Protein AF-D7EYY1-F1 (afdb_monomer_lite)

Structure (mmCIF, N/CA/C/O backbone):
data_AF-D7EYY1-F1
#
_entry.id   AF-D7EYY1-F1
#
loop_
_atom_site.group_PDB
_atom_site.id
_atom_site.type_symbol
_atom_site.label_atom_id
_atom_site.label_alt_id
_atom_site.label_comp_id
_atom_site.label_asym_id
_atom_site.label_entity_id
_atom_site.label_seq_id
_atom_site.pdbx_PDB_ins_code
_atom_site.Cartn_x
_atom_site.Cartn_y
_atom_site.Cartn_z
_atom_site.occupancy
_atom_site.B_iso_or_equiv
_atom_site.auth_seq_id
_atom_site.auth_comp_id
_atom_site.auth_asym_id
_atom_site.auth_atom_id
_atom_site.pdbx_PDB_model_num
ATOM 1 N N . MET A 1 1 ? 49.867 -0.401 -14.866 1.00 46.06 1 MET A N 1
ATOM 2 C CA . MET A 1 1 ? 48.764 0.011 -15.760 1.00 46.06 1 MET A CA 1
ATOM 3 C C . MET A 1 1 ? 47.498 -0.693 -15.295 1.00 46.06 1 MET A C 1
ATOM 5 O O . MET A 1 1 ? 47.496 -1.914 -15.261 1.00 46.06 1 MET A O 1
ATOM 9 N N . ARG A 1 2 ? 46.478 0.039 -14.827 1.00 55.16 2 ARG A N 1
ATOM 10 C CA . ARG A 1 2 ? 45.185 -0.552 -14.438 1.00 55.16 2 ARG A CA 1
ATOM 11 C C . ARG A 1 2 ? 44.319 -0.631 -15.696 1.00 55.16 2 ARG A C 1
ATOM 13 O O . ARG A 1 2 ? 43.917 0.407 -16.206 1.00 55.16 2 ARG A O 1
ATOM 20 N N . GLY A 1 3 ? 44.111 -1.837 -16.223 1.00 53.62 3 GLY A N 1
ATOM 21 C CA . GLY A 1 3 ? 43.179 -2.075 -17.325 1.00 53.62 3 GLY A CA 1
ATOM 22 C C . GLY A 1 3 ? 41.761 -1.755 -16.861 1.00 53.62 3 GLY A C 1
ATOM 23 O O . GLY A 1 3 ? 41.269 -2.375 -15.921 1.00 53.62 3 GLY A O 1
ATOM 24 N N . GLY A 1 4 ? 41.144 -0.742 -17.465 1.00 64.94 4 GLY A N 1
ATOM 25 C CA . GLY A 1 4 ? 39.745 -0.411 -17.224 1.00 64.94 4 GLY A CA 1
ATOM 26 C C . GLY A 1 4 ? 38.860 -1.500 -17.819 1.00 64.94 4 GLY A C 1
ATOM 27 O O . GLY A 1 4 ? 38.968 -1.798 -19.005 1.00 64.94 4 GLY A O 1
ATOM 28 N N . LEU A 1 5 ? 38.010 -2.109 -16.996 1.00 73.25 5 LEU A N 1
ATOM 29 C CA . LEU A 1 5 ? 36.964 -3.005 -17.475 1.00 73.25 5 LEU A CA 1
ATOM 30 C C . LEU A 1 5 ? 35.931 -2.169 -18.235 1.00 73.25 5 LEU A C 1
ATOM 32 O O . LEU A 1 5 ? 35.304 -1.280 -17.658 1.00 73.25 5 LEU A O 1
ATOM 36 N N . THR A 1 6 ? 35.748 -2.449 -19.521 1.00 75.62 6 THR A N 1
ATOM 37 C CA . THR A 1 6 ? 34.582 -1.983 -20.273 1.00 75.62 6 THR A CA 1
ATOM 38 C C . THR A 1 6 ? 33.329 -2.606 -19.647 1.00 75.62 6 THR A C 1
ATOM 40 O O . THR A 1 6 ? 33.292 -3.828 -19.476 1.00 75.62 6 THR A O 1
ATOM 43 N N . PRO A 1 7 ? 32.308 -1.815 -19.272 1.00 77.19 7 PRO A N 1
ATOM 44 C CA . PRO A 1 7 ? 31.075 -2.369 -18.731 1.00 77.19 7 PRO A CA 1
ATOM 45 C C . PRO A 1 7 ? 30.396 -3.256 -19.780 1.00 77.19 7 PRO A C 1
ATOM 47 O O . PRO A 1 7 ? 30.341 -2.915 -20.963 1.00 77.19 7 PRO A O 1
ATOM 50 N N . LEU A 1 8 ? 29.902 -4.415 -19.342 1.00 83.31 8 LEU A N 1
ATOM 51 C CA . LEU A 1 8 ? 29.153 -5.330 -20.201 1.00 83.31 8 LEU A CA 1
ATOM 52 C C . LEU A 1 8 ? 27.864 -4.656 -20.705 1.00 83.31 8 LEU A C 1
ATOM 54 O O . LEU A 1 8 ? 27.271 -3.863 -19.970 1.00 83.31 8 LEU A O 1
ATOM 58 N N . PRO A 1 9 ? 27.391 -4.983 -21.922 1.00 89.38 9 PRO A N 1
ATOM 59 C CA . PRO A 1 9 ? 26.135 -4.448 -22.431 1.00 89.38 9 PRO A CA 1
ATOM 60 C C . PRO A 1 9 ? 24.953 -4.891 -21.557 1.00 89.38 9 PRO A C 1
ATOM 62 O O . PRO A 1 9 ? 24.827 -6.067 -21.203 1.00 89.38 9 PRO A O 1
ATOM 65 N N . THR A 1 10 ? 24.066 -3.949 -21.230 1.00 92.56 10 THR A N 1
ATOM 66 C CA . THR A 1 10 ? 22.823 -4.220 -20.497 1.00 92.56 10 THR A CA 1
ATOM 67 C C . THR A 1 10 ? 21.934 -5.156 -21.311 1.00 92.56 10 THR A C 1
ATOM 69 O O . THR A 1 10 ? 21.540 -4.829 -22.426 1.00 92.56 10 THR A O 1
ATOM 72 N N . ARG A 1 11 ? 21.607 -6.328 -20.753 1.00 95.19 11 ARG A N 1
ATOM 73 C CA . ARG A 1 11 ? 20.795 -7.351 -21.440 1.00 95.19 11 ARG A CA 1
ATOM 74 C C . ARG A 1 11 ? 19.305 -7.287 -21.112 1.00 95.19 11 ARG A C 1
ATOM 76 O O . ARG A 1 11 ? 18.501 -7.783 -21.890 1.00 95.19 11 ARG A O 1
ATOM 83 N N . ALA A 1 12 ? 18.949 -6.733 -19.956 1.00 96.06 12 ALA A N 1
ATOM 84 C CA . ALA A 1 12 ? 17.572 -6.638 -19.492 1.00 96.06 12 ALA A CA 1
ATOM 85 C C . ALA A 1 12 ? 17.412 -5.475 -18.509 1.00 96.06 12 ALA A C 1
ATOM 87 O O . ALA A 1 12 ? 18.366 -5.103 -17.822 1.00 96.06 12 ALA A O 1
ATOM 88 N N . ILE A 1 13 ? 16.191 -4.948 -18.438 1.00 95.62 13 ILE A N 1
ATOM 89 C CA . ILE A 1 1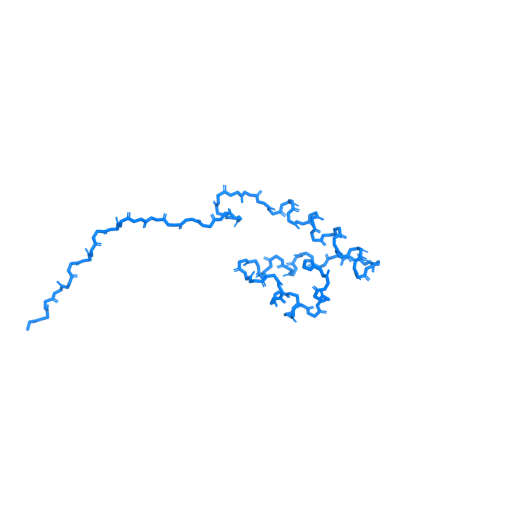3 ? 15.743 -3.981 -17.436 1.00 95.62 13 ILE A CA 1
ATOM 90 C C . ILE A 1 13 ? 14.497 -4.579 -16.788 1.00 95.62 13 ILE A C 1
ATOM 92 O O . ILE A 1 13 ? 13.603 -5.044 -17.493 1.00 95.62 13 ILE A O 1
ATOM 96 N N . VAL A 1 14 ? 14.466 -4.601 -15.459 1.00 95.94 14 VAL A N 1
ATOM 97 C CA . VAL A 1 14 ? 13.330 -5.101 -14.681 1.00 95.94 14 VAL A CA 1
ATOM 98 C C . VAL A 1 14 ? 12.649 -3.908 -14.033 1.00 95.94 14 VAL A C 1
ATOM 100 O O . VAL A 1 14 ? 13.319 -3.062 -13.443 1.00 95.94 14 VAL A O 1
ATOM 103 N N . PHE A 1 15 ? 11.329 -3.859 -14.159 1.00 96.38 15 PHE A N 1
ATOM 104 C CA . PHE A 1 15 ? 10.485 -2.855 -13.533 1.00 96.38 15 PHE A CA 1
ATOM 105 C C . PHE A 1 15 ? 9.639 -3.535 -12.469 1.00 96.38 15 PHE A C 1
ATOM 107 O O . PHE A 1 15 ? 9.138 -4.639 -12.691 1.00 96.38 15 PHE A O 1
ATOM 114 N N . ASP A 1 16 ? 9.496 -2.869 -11.332 1.00 92.12 16 ASP A N 1
ATOM 115 C CA . ASP A 1 16 ? 8.446 -3.209 -10.380 1.00 92.12 16 ASP A CA 1
ATOM 116 C C . ASP A 1 16 ? 7.076 -2.785 -10.940 1.00 92.12 16 ASP A C 1
ATOM 118 O O . ASP A 1 16 ? 7.000 -2.100 -11.964 1.00 92.12 16 ASP A O 1
ATOM 122 N N . LEU A 1 17 ? 5.990 -3.198 -10.295 1.00 93.19 17 LEU A N 1
ATOM 123 C CA . LEU A 1 17 ? 4.635 -2.894 -10.740 1.00 93.19 17 LEU A CA 1
ATOM 124 C C . LEU A 1 17 ? 4.085 -1.634 -10.060 1.00 93.19 17 LEU A C 1
ATOM 126 O O . LEU A 1 17 ? 3.858 -0.616 -10.720 1.00 93.19 17 LEU A O 1
ATOM 130 N N . ASP A 1 18 ? 3.879 -1.706 -8.747 1.00 91.44 18 ASP A N 1
ATOM 131 C CA . ASP A 1 18 ? 3.198 -0.683 -7.954 1.00 91.44 18 ASP A CA 1
ATOM 132 C C . ASP A 1 18 ? 4.066 0.562 -7.760 1.00 91.44 18 ASP A C 1
ATOM 134 O O . ASP A 1 18 ? 5.200 0.491 -7.293 1.00 91.44 18 ASP A O 1
ATOM 138 N N . GLY A 1 19 ? 3.546 1.729 -8.139 1.00 90.00 19 GLY A N 1
ATOM 139 C CA . GLY A 1 19 ? 4.289 2.990 -8.075 1.00 90.00 19 GLY A CA 1
ATOM 140 C C . GLY A 1 19 ? 5.412 3.121 -9.114 1.00 90.00 19 GLY A C 1
ATOM 141 O O . GLY A 1 19 ? 6.100 4.141 -9.125 1.00 90.00 19 GLY A O 1
ATOM 142 N N . VAL A 1 20 ? 5.585 2.126 -9.997 1.00 94.50 20 VAL A N 1
ATOM 143 C CA . VAL A 1 20 ? 6.542 2.160 -11.116 1.00 94.50 20 VAL A CA 1
ATOM 144 C C . VAL A 1 20 ? 5.817 2.119 -12.457 1.00 94.50 20 VAL A C 1
ATOM 146 O O . VAL A 1 20 ? 5.933 3.059 -13.240 1.00 94.50 20 VAL A O 1
ATOM 149 N N . LEU A 1 21 ? 5.061 1.053 -12.728 1.00 96.75 21 LEU A N 1
ATOM 150 C CA . LEU A 1 21 ? 4.267 0.919 -13.953 1.00 96.75 21 LEU A CA 1
ATOM 151 C C . LEU A 1 21 ? 2.811 1.350 -13.753 1.00 96.75 21 LEU A C 1
ATOM 153 O O . LEU A 1 21 ? 2.169 1.786 -14.707 1.00 96.75 21 LEU A O 1
ATOM 157 N N . VAL A 1 22 ? 2.290 1.225 -12.530 1.00 95.75 22 VAL A N 1
ATOM 158 C CA . VAL A 1 22 ? 0.892 1.519 -12.191 1.00 95.75 22 VAL A CA 1
ATOM 159 C C . VAL A 1 22 ? 0.826 2.521 -11.042 1.00 95.75 22 VAL A C 1
ATOM 161 O O . VAL A 1 22 ? 1.454 2.321 -10.003 1.00 95.75 22 VAL A O 1
ATOM 164 N N . ASP A 1 23 ? 0.015 3.572 -11.198 1.00 95.38 23 ASP A N 1
ATOM 165 C CA . ASP A 1 23 ? -0.380 4.439 -10.081 1.00 95.38 23 ASP A CA 1
ATOM 166 C C . ASP A 1 23 ? -1.454 3.736 -9.238 1.00 95.38 23 ASP A C 1
ATOM 168 O O . ASP A 1 23 ? -2.657 3.868 -9.468 1.00 95.38 23 ASP A O 1
ATOM 172 N N . SER A 1 24 ? -1.004 2.913 -8.292 1.00 94.81 24 SER A N 1
ATOM 173 C CA . SER A 1 24 ? -1.865 2.077 -7.452 1.00 94.81 24 SER A CA 1
ATOM 174 C C . SER A 1 24 ? -2.149 2.669 -6.067 1.00 94.81 24 SER A C 1
ATOM 176 O O . SER A 1 24 ? -2.819 2.031 -5.254 1.00 94.81 24 SER A O 1
ATOM 178 N N . VAL A 1 25 ? -1.713 3.903 -5.778 1.00 94.06 25 VAL A N 1
ATOM 179 C CA . VAL A 1 25 ? -1.785 4.489 -4.422 1.00 94.06 25 VAL A CA 1
ATOM 180 C C . VAL A 1 25 ? -3.226 4.615 -3.915 1.00 94.06 25 VAL A C 1
ATOM 182 O O . VAL A 1 25 ? -3.492 4.369 -2.737 1.00 94.06 25 VAL A O 1
ATOM 185 N N . GLY A 1 26 ? -4.165 4.983 -4.793 1.00 96.44 26 GLY A N 1
ATOM 186 C CA . GLY A 1 26 ? -5.583 5.113 -4.442 1.00 96.44 26 GLY A CA 1
ATOM 187 C C . GLY A 1 26 ? -6.211 3.779 -4.035 1.00 96.44 26 GLY A C 1
ATOM 188 O O . GLY A 1 26 ? -6.760 3.662 -2.942 1.00 96.44 26 GLY A O 1
ATOM 189 N N . VAL A 1 27 ? -6.045 2.755 -4.874 1.00 95.94 27 VAL A N 1
ATOM 190 C CA . VAL A 1 27 ? -6.562 1.399 -4.616 1.00 95.94 27 VAL A CA 1
ATOM 191 C C . VAL A 1 27 ? -5.917 0.798 -3.368 1.00 95.94 27 VAL A C 1
ATOM 193 O O . VAL A 1 27 ? -6.595 0.205 -2.532 1.00 95.94 27 VAL A O 1
ATOM 196 N N . MET A 1 28 ? -4.613 1.006 -3.192 1.00 95.81 28 MET A N 1
ATOM 197 C CA . MET A 1 28 ? -3.887 0.543 -2.014 1.00 95.81 28 MET A CA 1
ATOM 198 C C . MET A 1 28 ? -4.429 1.164 -0.720 1.00 95.81 28 MET A C 1
ATOM 200 O O . MET A 1 28 ? -4.549 0.476 0.294 1.00 95.81 28 MET A O 1
ATOM 204 N N . ARG A 1 29 ? -4.797 2.453 -0.748 1.00 97.50 29 ARG A N 1
ATOM 205 C CA . ARG A 1 29 ? -5.443 3.124 0.387 1.00 97.50 29 ARG A CA 1
ATOM 206 C C . ARG A 1 29 ? -6.778 2.491 0.728 1.00 97.50 29 ARG A C 1
ATOM 208 O O . ARG A 1 29 ? -7.018 2.219 1.898 1.00 97.50 29 ARG A O 1
ATOM 215 N N . GLU A 1 30 ? -7.621 2.254 -0.269 1.00 97.81 30 GLU A N 1
ATOM 216 C CA . GLU A 1 30 ? -8.927 1.634 -0.054 1.00 97.81 30 GLU A CA 1
ATOM 217 C C . GLU A 1 30 ? -8.786 0.238 0.553 1.00 97.81 30 GLU A C 1
ATOM 219 O O . GLU A 1 30 ? -9.397 -0.038 1.586 1.00 97.81 30 GLU A O 1
ATOM 224 N N . ALA A 1 31 ? -7.916 -0.600 -0.016 1.00 96.56 31 ALA A N 1
ATOM 225 C CA . ALA A 1 31 ? -7.655 -1.945 0.488 1.00 96.56 31 ALA A CA 1
ATOM 226 C C . ALA A 1 31 ? -7.156 -1.927 1.942 1.00 96.56 31 ALA A C 1
ATOM 228 O O . ALA A 1 31 ? -7.70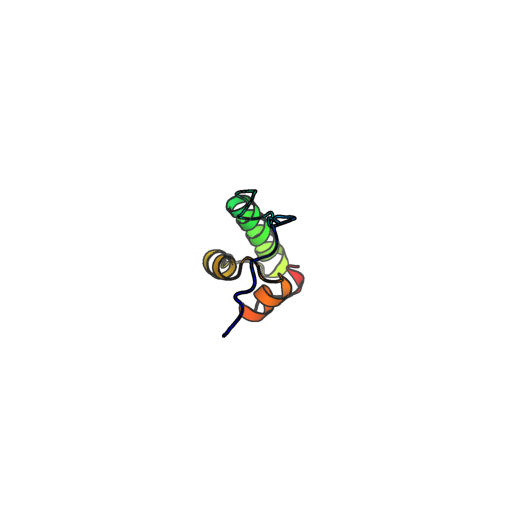9 -2.619 2.798 1.00 96.56 31 ALA A O 1
ATOM 229 N N . PHE A 1 32 ? -6.169 -1.079 2.250 1.00 97.25 32 PHE A N 1
ATOM 230 C CA . PHE A 1 32 ? -5.659 -0.929 3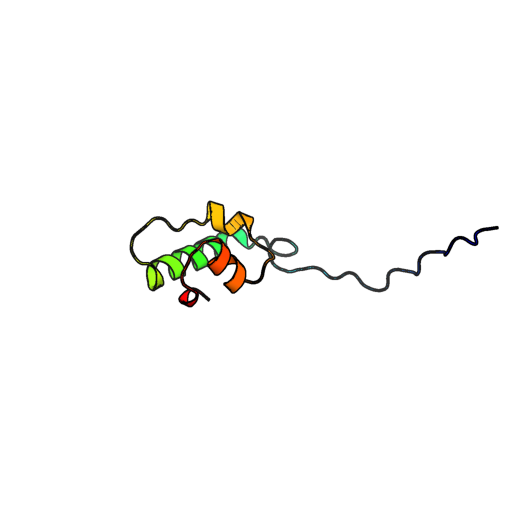.613 1.00 97.25 32 PHE A CA 1
ATOM 231 C C . PHE A 1 32 ? -6.744 -0.439 4.581 1.00 97.25 32 PHE A C 1
ATOM 233 O O . PHE A 1 32 ? -6.862 -0.952 5.691 1.00 97.25 32 PHE A O 1
ATOM 240 N N . THR A 1 33 ? -7.560 0.535 4.172 1.00 97.75 33 THR A N 1
ATOM 241 C CA . THR A 1 33 ? -8.657 1.071 4.988 1.00 97.75 33 THR A CA 1
ATOM 242 C C . THR A 1 33 ? -9.717 0.016 5.294 1.00 97.75 33 THR A C 1
ATOM 244 O O . THR A 1 33 ? -10.187 -0.044 6.432 1.0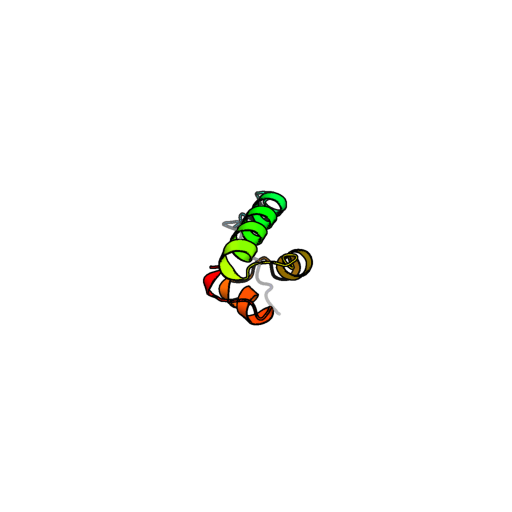0 97.75 33 THR A O 1
ATOM 247 N N . VAL A 1 34 ? -10.097 -0.803 4.311 1.00 97.50 34 VAL A N 1
ATOM 248 C CA . VAL A 1 34 ? -11.066 -1.891 4.504 1.00 97.50 34 VAL A CA 1
ATOM 249 C C . VAL A 1 34 ? -10.500 -2.932 5.465 1.00 97.50 34 VAL A C 1
ATOM 251 O O . VAL A 1 34 ? -11.104 -3.171 6.510 1.00 97.50 34 VAL A O 1
ATOM 254 N N . ALA A 1 35 ? -9.301 -3.450 5.189 1.00 97.19 35 ALA A N 1
ATOM 255 C CA . ALA A 1 35 ? -8.657 -4.454 6.033 1.00 97.19 35 ALA A CA 1
ATOM 256 C C . ALA A 1 35 ? -8.464 -3.954 7.476 1.00 97.19 35 ALA A C 1
ATOM 258 O O . ALA A 1 35 ? -8.753 -4.667 8.437 1.00 97.19 35 ALA A O 1
ATOM 259 N N . TYR A 1 36 ? -8.043 -2.695 7.651 1.00 98.19 36 TYR A N 1
ATOM 260 C CA . TYR A 1 36 ? -7.904 -2.076 8.972 1.00 98.19 36 TYR A CA 1
ATOM 261 C C . TYR A 1 36 ? -9.217 -2.107 9.756 1.00 98.19 36 TYR A C 1
ATOM 263 O O . TYR A 1 36 ? -9.229 -2.491 10.923 1.00 98.19 36 TYR A O 1
ATOM 271 N N . ARG A 1 37 ? -10.336 -1.736 9.130 1.00 97.44 37 ARG A N 1
ATOM 272 C CA . ARG A 1 37 ? -11.643 -1.719 9.801 1.00 97.44 37 ARG A CA 1
ATOM 273 C C . ARG A 1 37 ? -12.146 -3.117 10.146 1.00 97.44 37 ARG A C 1
ATOM 275 O O . ARG A 1 37 ? -12.806 -3.267 11.168 1.00 97.44 37 ARG A O 1
ATOM 282 N N . GLU A 1 38 ? -11.833 -4.117 9.329 1.00 97.69 38 GLU A N 1
ATOM 283 C CA . GLU A 1 38 ? -12.213 -5.511 9.583 1.00 97.69 38 GLU A CA 1
ATOM 284 C C . GLU A 1 38 ? -11.397 -6.146 10.716 1.00 97.69 38 GLU A C 1
ATOM 286 O O . GLU A 1 38 ? -11.949 -6.870 11.542 1.00 97.69 38 GLU A O 1
ATOM 291 N N . VAL A 1 39 ? -10.093 -5.861 10.780 1.00 97.88 39 VAL A N 1
ATOM 292 C CA . VAL A 1 39 ? -9.165 -6.532 11.706 1.00 97.88 39 VAL A CA 1
ATOM 293 C C . VAL A 1 39 ? -8.930 -5.740 12.992 1.00 97.88 39 VAL A C 1
ATOM 295 O O . VAL A 1 39 ? -8.863 -6.319 14.074 1.00 97.88 39 VAL A O 1
ATOM 298 N N . VAL A 1 40 ? -8.758 -4.422 12.885 1.00 97.25 40 VAL A N 1
ATOM 299 C CA . VAL A 1 40 ? -8.444 -3.533 14.018 1.00 97.25 40 VAL A CA 1
ATOM 300 C C . VAL A 1 40 ? -9.716 -2.911 14.595 1.00 97.25 40 VAL A C 1
ATOM 302 O O . VAL A 1 40 ? -9.814 -2.717 15.806 1.00 97.25 40 VAL A O 1
ATOM 305 N N . GLY A 1 41 ? -10.710 -2.645 13.746 1.00 94.94 41 GLY A N 1
ATOM 306 C CA . GLY A 1 41 ? -12.002 -2.102 14.152 1.00 94.94 41 GLY A CA 1
ATOM 307 C C . GLY A 1 41 ? -12.088 -0.575 14.019 1.00 94.94 41 GLY A C 1
ATOM 308 O O . GLY A 1 41 ? -11.563 -0.005 13.057 1.00 94.94 41 GLY A O 1
ATOM 309 N N . PRO A 1 42 ? -12.813 0.113 14.922 1.00 92.56 42 PRO A N 1
ATOM 310 C CA . PRO A 1 42 ? -13.064 1.545 14.802 1.00 92.56 42 PRO A CA 1
ATOM 311 C C . PRO A 1 42 ? -11.782 2.368 14.989 1.00 92.56 42 PRO A C 1
ATOM 313 O O . PRO A 1 42 ? -10.994 2.121 15.897 1.00 92.56 42 PRO A O 1
ATOM 316 N N . GLY A 1 43 ? -11.606 3.390 14.154 1.00 93.81 43 GLY A N 1
ATOM 317 C CA . GLY A 1 43 ? -10.443 4.277 14.173 1.00 93.81 43 GLY A CA 1
ATOM 318 C C . GLY A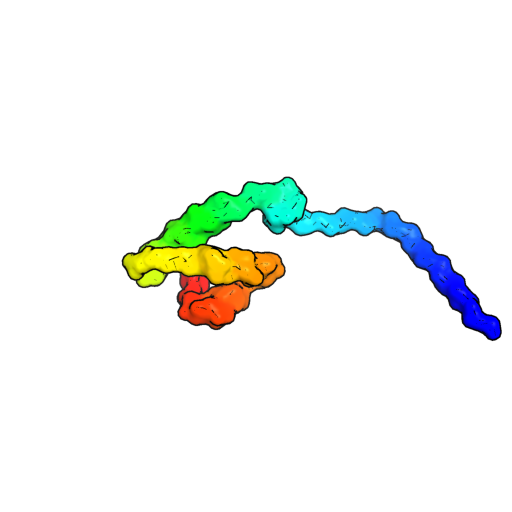 1 43 ? -10.105 4.785 12.775 1.00 93.81 43 GLY A C 1
ATOM 319 O O . GLY A 1 43 ? -10.633 4.281 11.781 1.00 93.81 43 GLY A O 1
ATOM 320 N N . GLU A 1 44 ? -9.234 5.791 12.702 1.00 96.75 44 GLU A N 1
ATOM 321 C CA . GLU A 1 44 ? -8.693 6.263 11.426 1.00 96.75 44 GLU A CA 1
ATOM 322 C C . GLU A 1 44 ? -7.517 5.365 11.008 1.00 96.75 44 GLU A C 1
ATOM 324 O O . GLU A 1 44 ? -6.527 5.290 11.746 1.00 96.75 44 GLU A O 1
ATOM 329 N N . PRO A 1 45 ? -7.578 4.684 9.848 1.00 97.56 45 PRO A N 1
ATOM 330 C CA . PRO A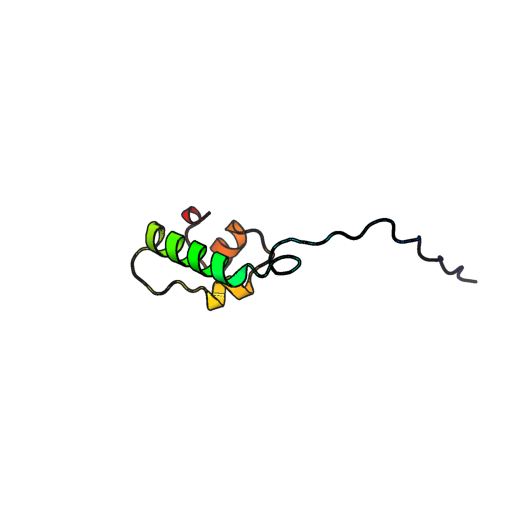 1 45 ? -6.462 3.880 9.369 1.00 97.56 45 PRO A CA 1
ATOM 331 C C . PRO A 1 45 ? -5.225 4.763 9.129 1.00 97.56 45 PRO A C 1
ATOM 333 O O . PRO A 1 45 ? -5.313 5.753 8.397 1.00 97.56 45 PRO A O 1
ATOM 336 N N . PRO A 1 46 ? -4.040 4.411 9.661 1.00 97.69 46 PRO A N 1
ATOM 337 C CA . PRO A 1 46 ? -2.841 5.249 9.586 1.00 97.69 46 PRO A CA 1
ATOM 338 C C . PRO A 1 46 ? -2.142 5.161 8.214 1.00 97.69 46 PRO A C 1
ATOM 340 O O . PRO A 1 46 ? -0.939 4.911 8.129 1.00 97.69 46 PRO A O 1
ATOM 343 N N . PHE A 1 47 ? -2.878 5.373 7.115 1.00 97.94 47 PHE A N 1
ATOM 344 C CA . PHE A 1 47 ? -2.358 5.171 5.759 1.00 97.94 47 PHE A CA 1
ATOM 345 C C . PHE A 1 47 ? -1.158 6.069 5.443 1.00 97.94 47 PHE A C 1
ATOM 347 O O . PHE A 1 47 ? -0.228 5.632 4.782 1.00 97.94 47 PHE A O 1
ATOM 354 N N . ALA A 1 48 ? -1.152 7.315 5.929 1.00 97.75 48 ALA A N 1
ATOM 355 C CA . ALA A 1 48 ? -0.042 8.239 5.685 1.00 97.75 48 ALA A CA 1
ATOM 356 C C . ALA A 1 48 ? 1.289 7.745 6.278 1.00 97.75 48 ALA A C 1
ATOM 358 O O . ALA A 1 48 ? 2.353 8.068 5.753 1.00 97.75 48 ALA A O 1
ATOM 359 N N . GLU A 1 49 ? 1.237 6.977 7.369 1.00 97.81 49 GLU A N 1
ATOM 360 C CA . GLU A 1 49 ? 2.420 6.325 7.927 1.00 97.81 49 GLU A CA 1
ATOM 361 C C . GLU A 1 49 ? 2.731 5.035 7.168 1.00 97.81 49 GLU A C 1
ATOM 363 O O . GLU A 1 49 ? 3.865 4.847 6.742 1.00 97.81 49 GLU A O 1
ATOM 368 N N . TYR A 1 50 ? 1.719 4.203 6.898 1.00 97.50 50 TYR A N 1
ATOM 369 C CA . TYR A 1 50 ? 1.855 2.991 6.082 1.00 97.50 50 TYR A CA 1
ATOM 370 C C . TYR A 1 50 ? 2.534 3.259 4.729 1.00 97.50 50 TYR A C 1
ATOM 372 O O . TYR A 1 50 ? 3.473 2.555 4.357 1.00 97.50 50 TYR A O 1
ATOM 380 N N . SER A 1 51 ? 2.139 4.328 4.030 1.00 96.44 51 SER A N 1
ATOM 381 C CA . SER A 1 51 ? 2.660 4.666 2.703 1.00 96.44 51 SER A CA 1
ATOM 382 C C . SER A 1 51 ? 4.156 4.998 2.687 1.00 96.44 51 SER A C 1
ATOM 384 O O . SER A 1 51 ? 4.781 4.951 1.633 1.00 96.44 51 SER A O 1
ATOM 386 N N . LYS A 1 52 ? 4.763 5.323 3.838 1.00 96.94 52 LYS A N 1
ATOM 387 C CA . LYS A 1 52 ? 6.212 5.579 3.939 1.00 96.94 52 LYS A CA 1
ATOM 388 C C . LYS A 1 52 ? 7.045 4.298 3.890 1.00 96.94 52 LYS A C 1
ATOM 390 O O . LYS A 1 52 ? 8.259 4.370 3.714 1.00 96.94 52 LYS A O 1
ATOM 395 N N . HIS A 1 53 ? 6.406 3.140 4.052 1.00 96.00 53 HIS A N 1
ATOM 396 C CA . HIS A 1 53 ? 7.061 1.834 4.129 1.00 96.00 53 HIS A CA 1
ATOM 397 C C . HIS A 1 53 ? 6.878 0.989 2.856 1.00 96.00 53 HIS A C 1
ATOM 399 O O . HIS A 1 53 ? 7.323 -0.159 2.833 1.00 96.00 53 HIS A O 1
ATOM 405 N N . LEU A 1 54 ? 6.242 1.531 1.808 1.00 93.25 54 LEU A N 1
ATOM 406 C CA . LEU A 1 54 ? 5.973 0.822 0.549 1.00 93.25 54 LEU A CA 1
ATOM 407 C C . LEU A 1 54 ? 7.256 0.352 -0.149 1.00 93.25 54 LEU A C 1
ATOM 409 O O . LEU A 1 54 ? 8.316 0.963 -0.026 1.00 93.25 54 LEU A O 1
ATOM 413 N N . GLY A 1 55 ? 7.147 -0.778 -0.852 1.00 89.94 55 GLY A N 1
ATOM 414 C CA . GLY A 1 55 ? 8.282 -1.515 -1.420 1.00 89.94 55 GLY A CA 1
ATOM 415 C C . GLY A 1 55 ? 8.922 -2.525 -0.455 1.00 89.94 55 GLY A C 1
ATOM 416 O O . GLY A 1 55 ? 9.785 -3.301 -0.860 1.00 89.94 55 GLY A O 1
ATOM 417 N N . ARG A 1 56 ? 8.505 -2.558 0.820 1.00 94.12 56 ARG A N 1
ATOM 418 C CA . ARG A 1 56 ? 8.857 -3.625 1.776 1.00 94.12 56 ARG A CA 1
ATOM 419 C C . ARG A 1 56 ? 7.831 -4.754 1.748 1.00 94.12 56 ARG A C 1
ATOM 421 O O . ARG A 1 56 ? 6.684 -4.565 1.354 1.00 94.12 56 ARG A O 1
ATOM 428 N N . TYR A 1 57 ? 8.230 -5.919 2.255 1.00 93.38 57 TYR A N 1
ATOM 429 C CA . TYR A 1 57 ? 7.316 -7.037 2.463 1.00 93.38 57 TYR A CA 1
ATOM 430 C C . TYR A 1 57 ? 6.224 -6.668 3.481 1.00 93.38 57 TYR A C 1
ATOM 432 O O . TYR A 1 57 ? 6.523 -6.176 4.569 1.00 93.38 57 TYR A O 1
ATOM 440 N N . PHE A 1 58 ? 4.956 -6.900 3.138 1.00 94.50 58 PHE A N 1
ATOM 441 C CA . PHE A 1 58 ? 3.815 -6.375 3.896 1.00 94.50 58 PHE A CA 1
ATOM 442 C C . PHE A 1 58 ? 3.804 -6.769 5.391 1.00 94.50 58 PHE A C 1
ATOM 444 O O . PHE A 1 58 ? 3.666 -5.877 6.234 1.00 94.50 58 PHE A O 1
ATOM 451 N N . PRO A 1 59 ? 4.057 -8.037 5.780 1.00 96.00 59 PRO A N 1
ATOM 452 C CA . PRO A 1 59 ? 4.203 -8.406 7.189 1.00 96.00 59 PRO A CA 1
ATOM 453 C C . PRO A 1 59 ? 5.288 -7.634 7.949 1.00 96.00 59 PRO A C 1
ATOM 455 O O . PRO A 1 59 ? 5.131 -7.394 9.145 1.00 96.00 59 PRO A O 1
ATOM 458 N N . ASP A 1 60 ? 6.376 -7.220 7.294 1.00 97.81 60 ASP A N 1
ATOM 459 C CA . ASP A 1 60 ? 7.413 -6.410 7.946 1.00 97.81 60 ASP A CA 1
ATOM 460 C C . ASP A 1 60 ? 6.913 -4.996 8.228 1.00 97.81 60 ASP A C 1
ATOM 462 O O . ASP A 1 60 ? 7.172 -4.463 9.306 1.00 97.81 60 ASP A O 1
ATOM 466 N N . ILE A 1 61 ? 6.138 -4.416 7.306 1.00 97.56 61 ILE A N 1
ATOM 467 C CA . ILE A 1 61 ? 5.483 -3.119 7.514 1.00 97.56 61 ILE A CA 1
ATOM 468 C C . ILE A 1 61 ? 4.555 -3.193 8.729 1.00 97.56 61 ILE A C 1
ATOM 470 O O . ILE A 1 61 ? 4.624 -2.334 9.605 1.00 97.56 61 ILE A O 1
ATOM 474 N N . MET A 1 62 ? 3.739 -4.249 8.834 1.00 97.56 62 MET A N 1
ATOM 475 C CA . MET A 1 62 ? 2.842 -4.432 9.980 1.00 97.56 62 MET A CA 1
ATOM 476 C C . MET A 1 62 ? 3.617 -4.517 11.300 1.00 97.56 62 MET A C 1
ATOM 478 O O . MET A 1 62 ? 3.242 -3.856 12.266 1.00 97.56 62 MET A O 1
ATOM 482 N N . ARG A 1 63 ? 4.745 -5.242 11.337 1.00 97.81 63 ARG A N 1
ATOM 483 C CA . ARG A 1 63 ? 5.615 -5.296 12.528 1.00 97.81 63 ARG A CA 1
ATOM 484 C C . ARG A 1 63 ? 6.207 -3.932 12.880 1.00 97.81 63 ARG A C 1
ATOM 486 O O . ARG A 1 63 ? 6.188 -3.566 14.049 1.00 97.81 63 ARG A O 1
ATOM 493 N N . ILE A 1 64 ? 6.701 -3.181 11.892 1.00 97.88 64 ILE A N 1
ATOM 494 C CA . ILE A 1 64 ? 7.252 -1.827 12.086 1.00 97.88 64 ILE A CA 1
ATOM 495 C C . ILE A 1 64 ? 6.190 -0.885 12.666 1.00 97.88 64 ILE A C 1
ATOM 497 O O . ILE A 1 64 ? 6.486 -0.093 13.555 1.00 97.88 64 ILE A O 1
ATOM 501 N N . MET A 1 65 ? 4.952 -0.992 12.183 1.00 97.50 65 MET A N 1
ATOM 502 C CA . MET A 1 65 ? 3.837 -0.143 12.603 1.00 97.50 65 MET A CA 1
ATOM 503 C C . MET A 1 65 ? 3.135 -0.618 13.884 1.00 97.50 65 MET A C 1
ATOM 505 O O . MET A 1 65 ? 2.246 0.075 14.373 1.00 97.50 65 MET A O 1
ATOM 509 N N . GLY A 1 66 ? 3.486 -1.793 14.417 1.00 97.25 66 GLY A N 1
ATOM 510 C CA . GLY A 1 66 ? 2.785 -2.396 15.555 1.00 97.25 66 GLY A CA 1
ATOM 511 C C . GLY A 1 66 ? 1.345 -2.822 15.238 1.00 97.25 66 GLY A C 1
ATOM 512 O O . GLY A 1 66 ? 0.501 -2.837 16.132 1.00 97.25 66 GLY A O 1
ATOM 513 N N . LEU A 1 67 ? 1.051 -3.145 13.976 1.00 97.31 67 LEU A N 1
ATOM 514 C CA . LEU A 1 67 ? -0.270 -3.571 13.517 1.00 97.31 67 LEU A CA 1
ATOM 515 C C . LEU A 1 67 ? -0.406 -5.107 13.493 1.00 97.31 67 LEU A C 1
ATOM 517 O O . LEU A 1 67 ? 0.596 -5.817 13.351 1.00 97.31 67 LEU A O 1
ATOM 521 N N . PRO A 1 68 ? -1.635 -5.651 13.605 1.00 97.25 68 PRO A N 1
ATOM 522 C CA . PRO A 1 68 ? -1.858 -7.093 13.558 1.00 97.25 68 PRO A CA 1
ATOM 523 C C . PRO A 1 68 ? -1.422 -7.715 12.227 1.00 97.25 68 PRO A C 1
ATOM 525 O O . PRO A 1 68 ? -1.768 -7.227 11.155 1.00 97.25 68 PRO A O 1
ATOM 528 N N . LEU A 1 69 ? -0.754 -8.871 12.285 1.00 96.19 69 LEU A N 1
ATOM 529 C CA . LEU A 1 69 ? -0.381 -9.638 11.085 1.00 96.19 69 LEU A CA 1
ATOM 530 C C . LEU A 1 69 ? -1.579 -10.277 10.364 1.00 96.19 69 LEU A C 1
ATOM 532 O O . LEU A 1 69 ? -1.407 -10.804 9.268 1.00 96.19 69 LEU A O 1
ATOM 536 N N . ALA A 1 70 ? -2.771 -10.242 10.965 1.00 95.31 70 ALA A N 1
ATOM 537 C CA . ALA A 1 70 ? -4.019 -10.667 10.332 1.00 95.31 70 ALA A CA 1
ATOM 538 C C . ALA A 1 70 ? -4.502 -9.699 9.233 1.00 95.31 70 ALA A C 1
ATOM 540 O O . ALA A 1 70 ? -5.471 -10.006 8.557 1.00 95.31 70 ALA A O 1
ATOM 541 N N . LEU A 1 71 ? -3.833 -8.551 9.051 1.00 91.06 71 LEU A N 1
ATOM 542 C CA . LEU A 1 71 ? -4.061 -7.633 7.928 1.00 91.06 71 LEU A CA 1
ATOM 543 C C . LEU A 1 71 ? -3.473 -8.116 6.591 1.00 91.06 71 LEU A C 1
ATOM 545 O O . LEU A 1 71 ? -3.649 -7.421 5.593 1.00 91.06 71 LEU A O 1
ATOM 549 N N . GLN A 1 72 ? -2.700 -9.210 6.592 1.00 77.56 72 GLN A N 1
ATOM 550 C CA . GLN A 1 72 ? -2.043 -9.738 5.390 1.00 77.56 72 GLN A CA 1
ATOM 551 C C . GLN A 1 72 ? -3.011 -10.466 4.459 1.00 77.56 72 GLN A C 1
ATOM 553 O O . GLN A 1 72 ? -3.948 -11.109 4.981 1.00 77.56 72 GLN A O 1
#

Foldseek 3Di:
DDDDDDDDDDPDDDFDPDPTVDPCLVVVVVLQQVLCCVQVNDDDRPSVQLVVCPPDDPCVSCVVVVHDPSSD

InterPro domains:
  IPR023198 Phosphoglycolate phosphatase-like, domain 2 [G3DSA:1.10.150.240] (23-56)
  IPR023214 HAD superfamily [G3DSA:3.40.50.1000] (11-22)
  IPR036412 HAD-like superfamily [SSF56784] (10-65)

Sequence (72 aa):
MRGGLTPLPTRAIVFDLDGVLVDSVGVMREAFTVAYREVVGPGEPPFAEYSKHLGRYFPDIMRIMGLPLALQ

Secondary structure (DSSP, 8-state):
---PPPPPPP------SBTTTB--HHHHHHHHHHHHHHHT-SS---HHHHGGGTTS-HHHHHHHHT--GGG-

Organism: NCBI:txid476710

Radius of gyration: 19.06 Å; chains: 1; bounding box: 62×19×38 Å

pLDDT: mean 92.21, std 10.54, range [46.06, 98.19]